Protein AF-A0A821IYA4-F1 (afdb_monomer_lite)

Sequence (44 aa):
KYNTRLTKPRENFVAFMKELKLSYPKQIDKALPANLICGLLPDP

Structure (mmCIF, N/CA/C/O backbone):
data_AF-A0A821IYA4-F1
#
_entry.id   AF-A0A821IYA4-F1
#
loop_
_atom_site.group_PDB
_atom_site.id
_atom_site.type_symbol
_atom_site.label_atom_id
_atom_site.label_alt_id
_atom_site.label_comp_id
_atom_site.label_asym_id
_atom_site.label_entity_id
_atom_site.label_seq_id
_atom_site.pdbx_PDB_ins_code
_atom_site.Cartn_x
_atom_site.Cartn_y
_atom_site.Cartn_z
_atom_site.occupancy
_atom_site.B_iso_or_equiv
_atom_site.auth_seq_id
_atom_site.auth_comp_id
_atom_site.auth_asym_id
_atom_site.auth_atom_id
_atom_site.pdbx_PDB_model_num
ATOM 1 N N . LYS A 1 1 ? -2.968 2.401 22.339 1.00 62.66 1 LYS A N 1
ATOM 2 C CA . LYS A 1 1 ? -3.973 2.441 21.242 1.00 62.66 1 LYS A CA 1
ATOM 3 C C . LYS A 1 1 ? -3.737 3.696 20.396 1.00 62.66 1 LYS A C 1
ATOM 5 O O . LYS A 1 1 ? -4.380 4.700 20.648 1.00 62.66 1 LYS A O 1
ATOM 10 N N . TYR A 1 2 ? -2.802 3.666 19.442 1.00 93.81 2 TYR A N 1
ATOM 11 C CA . TYR A 1 2 ? -2.457 4.863 18.650 1.00 93.81 2 TYR A CA 1
ATOM 12 C C . TYR A 1 2 ? -2.859 4.752 17.171 1.00 93.81 2 TYR A C 1
ATOM 14 O O . TYR A 1 2 ? -3.189 5.750 16.545 1.00 93.81 2 TYR A O 1
ATOM 22 N N . ASN A 1 3 ? -2.907 3.536 16.610 1.00 95.81 3 ASN A N 1
ATOM 23 C CA . ASN A 1 3 ? -3.347 3.332 15.232 1.00 95.81 3 ASN A CA 1
ATOM 24 C C . ASN A 1 3 ? -4.882 3.282 15.1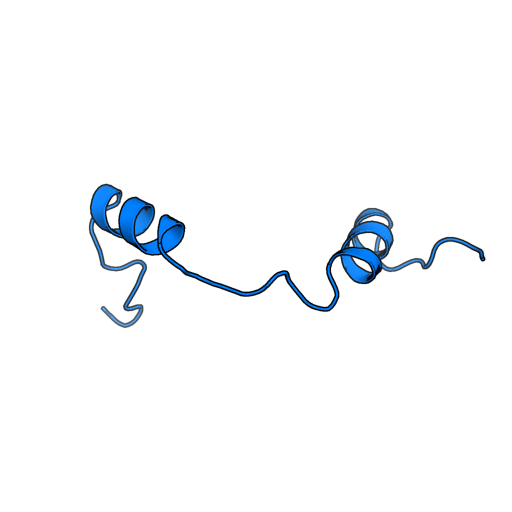56 1.00 95.81 3 ASN A C 1
ATOM 26 O O . ASN A 1 3 ? -5.505 2.350 15.661 1.00 95.81 3 ASN A O 1
ATOM 30 N N . THR A 1 4 ? -5.500 4.261 14.502 1.00 94.44 4 THR A N 1
ATOM 31 C CA . THR A 1 4 ? -6.965 4.389 14.398 1.00 94.44 4 THR A CA 1
ATOM 32 C C . THR A 1 4 ? -7.638 3.300 13.555 1.00 94.44 4 THR A C 1
ATOM 34 O O . THR A 1 4 ? -8.848 3.100 13.674 1.00 94.44 4 THR A O 1
ATOM 37 N N . ARG A 1 5 ? -6.878 2.577 12.720 1.00 95.12 5 ARG A N 1
ATOM 38 C CA . ARG A 1 5 ? -7.382 1.505 11.844 1.00 95.12 5 ARG A CA 1
ATOM 39 C C . ARG A 1 5 ? -7.254 0.137 12.512 1.00 95.12 5 ARG A C 1
ATOM 41 O O . ARG A 1 5 ? -8.238 -0.579 12.646 1.00 95.12 5 ARG A O 1
ATOM 48 N N . LEU A 1 6 ? -6.053 -0.189 12.986 1.00 95.56 6 LEU A N 1
ATOM 49 C CA . LEU A 1 6 ? -5.687 -1.516 13.501 1.00 95.56 6 LEU A CA 1
ATOM 50 C C . LEU A 1 6 ? -6.096 -1.753 14.962 1.00 95.56 6 LEU A C 1
ATOM 52 O O . LEU A 1 6 ? -5.877 -2.830 15.499 1.00 95.56 6 LEU A O 1
ATOM 56 N N . THR A 1 7 ? -6.685 -0.755 15.622 1.00 95.94 7 THR A N 1
ATOM 57 C CA . THR A 1 7 ? -7.257 -0.910 16.971 1.00 95.94 7 THR A CA 1
ATOM 58 C C . THR A 1 7 ? -8.731 -1.319 16.961 1.00 95.94 7 THR A C 1
ATOM 60 O O . THR A 1 7 ? -9.302 -1.537 18.030 1.00 95.94 7 THR A O 1
ATOM 63 N N . LYS A 1 8 ? -9.357 -1.413 15.779 1.00 93.19 8 LYS A N 1
ATOM 64 C CA . LYS A 1 8 ? -10.741 -1.867 15.608 1.00 93.19 8 LYS A CA 1
ATOM 65 C C . LYS A 1 8 ? -10.804 -3.404 15.562 1.00 93.19 8 LYS A C 1
ATOM 67 O O . LYS A 1 8 ? -9.834 -4.030 15.135 1.00 93.19 8 LYS A O 1
ATOM 72 N N . PRO A 1 9 ? -11.943 -4.020 15.929 1.00 96.25 9 PRO A N 1
ATOM 73 C CA . PRO A 1 9 ? -12.197 -5.429 15.637 1.00 96.25 9 PRO A CA 1
ATOM 74 C C . PRO A 1 9 ? -12.024 -5.730 14.143 1.00 96.25 9 PRO A C 1
ATOM 76 O O . PRO A 1 9 ? -12.281 -4.864 13.302 1.00 96.25 9 PRO A O 1
ATOM 79 N N . ARG A 1 10 ? -11.615 -6.960 13.812 1.00 97.12 10 ARG A N 1
ATOM 80 C CA . ARG A 1 10 ? -11.287 -7.377 12.437 1.00 97.12 10 ARG A CA 1
ATOM 81 C C . ARG A 1 10 ? -12.395 -7.045 11.438 1.00 97.12 10 ARG A C 1
ATOM 83 O O . ARG A 1 10 ? -12.102 -6.497 10.383 1.00 97.12 10 ARG A O 1
ATOM 90 N N . GLU A 1 11 ? -13.643 -7.357 11.768 1.00 98.06 11 GLU A N 1
ATOM 91 C CA . GLU A 1 11 ? -14.793 -7.129 10.883 1.00 98.06 11 GLU A CA 1
ATOM 92 C C . GLU A 1 11 ? -14.961 -5.642 10.558 1.00 98.06 11 GLU A C 1
ATOM 94 O O . GLU A 1 11 ? -15.016 -5.262 9.389 1.00 98.06 11 GLU A O 1
ATOM 99 N N . ASN A 1 12 ? -14.893 -4.789 11.583 1.00 97.19 12 ASN A N 1
ATOM 100 C CA . ASN A 1 12 ? -14.967 -3.338 11.431 1.00 97.19 12 ASN A CA 1
ATOM 101 C C . ASN A 1 12 ? -13.781 -2.779 10.633 1.00 97.19 12 ASN A C 1
ATOM 103 O O . ASN A 1 12 ? -13.951 -1.841 9.860 1.00 97.19 12 ASN A O 1
ATOM 107 N N . PHE A 1 13 ? -12.580 -3.339 10.803 1.00 97.44 13 PHE A N 1
ATOM 108 C CA . PHE A 1 13 ? -11.415 -2.967 9.998 1.00 97.44 13 PHE A CA 1
ATOM 109 C C . PHE A 1 13 ? -11.609 -3.333 8.521 1.00 97.44 13 PHE A C 1
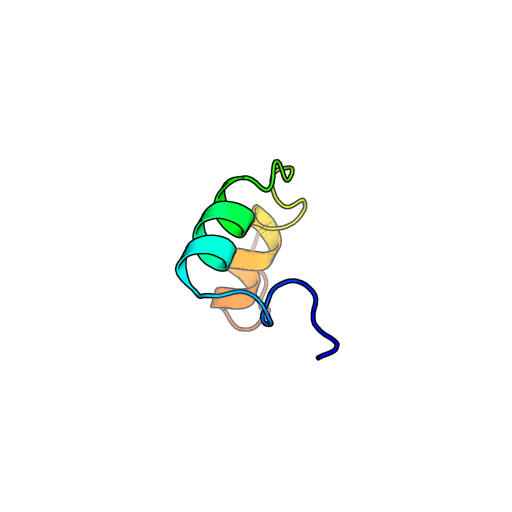ATOM 111 O O . PHE A 1 13 ? -11.352 -2.505 7.649 1.00 97.44 13 PHE A O 1
ATOM 118 N N . VAL A 1 14 ? -12.081 -4.549 8.236 1.00 98.06 14 VAL A N 1
ATOM 119 C CA . VAL A 1 14 ? -12.284 -5.023 6.860 1.00 98.06 14 VAL A CA 1
ATOM 120 C C . VAL A 1 14 ? -13.367 -4.211 6.153 1.00 98.06 14 VAL A C 1
ATOM 122 O O . VAL A 1 14 ? -13.143 -3.797 5.017 1.00 98.06 14 VAL A O 1
ATOM 125 N N . ALA A 1 15 ? -14.505 -3.952 6.807 1.00 98.00 15 ALA A N 1
ATOM 126 C CA . ALA A 1 15 ? -15.561 -3.101 6.255 1.00 98.00 15 ALA A CA 1
ATOM 127 C C . ALA A 1 15 ? -15.030 -1.689 5.959 1.00 98.00 15 ALA A C 1
ATOM 129 O O . ALA A 1 15 ? -15.116 -1.220 4.827 1.00 98.00 15 ALA A O 1
ATOM 130 N N . PHE A 1 16 ? -14.352 -1.078 6.935 1.00 97.12 16 PHE A N 1
ATOM 131 C CA . PHE A 1 16 ? -13.751 0.246 6.784 1.00 97.12 16 PHE A CA 1
ATOM 132 C C . PHE A 1 16 ? -12.762 0.330 5.610 1.00 97.12 16 PHE A C 1
ATOM 134 O O . PHE A 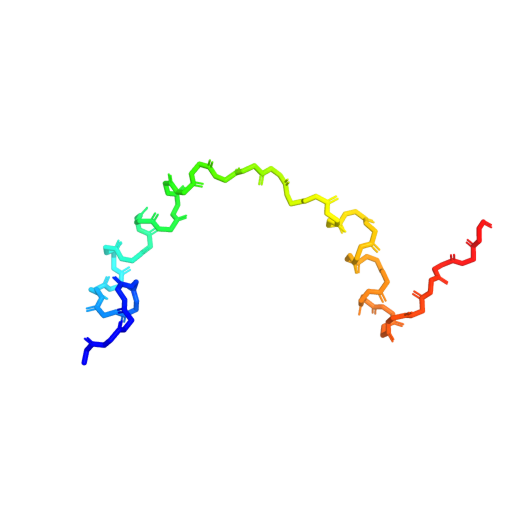1 16 ? -12.815 1.277 4.832 1.00 97.12 16 PHE A O 1
ATOM 141 N N . MET A 1 17 ? -11.863 -0.650 5.455 1.00 97.88 17 MET A N 1
ATOM 142 C CA . MET A 1 17 ? -10.857 -0.632 4.384 1.00 97.88 17 MET A CA 1
ATOM 143 C C . MET A 1 17 ? -11.466 -0.801 2.984 1.00 97.88 17 MET A C 1
ATOM 145 O O . MET A 1 17 ? -10.915 -0.258 2.029 1.00 97.88 17 MET A O 1
ATOM 149 N N . LYS A 1 18 ? -12.587 -1.522 2.852 1.00 97.94 18 LYS A N 1
ATOM 150 C CA . LYS A 1 18 ? -13.297 -1.703 1.571 1.00 97.94 18 LYS A CA 1
ATOM 151 C C . LYS A 1 18 ? -13.999 -0.433 1.093 1.00 97.94 18 LYS A C 1
ATOM 153 O O . LYS A 1 18 ? -14.146 -0.236 -0.107 1.00 97.94 18 LYS A O 1
ATOM 158 N N . GLU A 1 19 ? -14.424 0.420 2.018 1.00 97.75 19 GLU A N 1
ATOM 159 C CA . GLU A 1 19 ? -15.173 1.647 1.718 1.00 97.75 19 GLU A CA 1
ATOM 160 C C . GLU A 1 19 ? -14.274 2.857 1.424 1.00 97.75 19 GLU A C 1
ATOM 162 O O . GLU A 1 19 ? -14.768 3.947 1.122 1.00 97.75 19 GLU A O 1
ATOM 167 N N . LEU A 1 20 ? -12.948 2.692 1.488 1.00 95.62 20 LEU A N 1
ATOM 168 C CA . LEU A 1 20 ? -12.005 3.747 1.140 1.00 95.62 20 LEU A CA 1
ATOM 169 C C . LEU A 1 20 ? -12.115 4.060 -0.363 1.00 95.62 20 LEU A C 1
ATOM 171 O O . LEU A 1 20 ? -11.556 3.358 -1.201 1.00 95.62 20 LEU A O 1
ATOM 175 N N . LYS A 1 21 ? -12.825 5.142 -0.704 1.00 97.06 21 LYS A N 1
ATOM 176 C CA . LYS A 1 21 ? -13.000 5.678 -2.070 1.00 97.06 21 LYS A CA 1
ATOM 177 C C . LYS A 1 21 ? -11.721 6.343 -2.598 1.00 97.06 21 LYS A C 1
ATOM 179 O O . LYS A 1 21 ? -11.709 7.529 -2.922 1.00 97.06 21 LYS A O 1
ATOM 184 N N . LEU A 1 22 ? -10.618 5.604 -2.602 1.00 97.25 22 LEU A N 1
ATOM 185 C CA . LEU A 1 22 ? -9.324 6.103 -3.054 1.00 97.25 22 LEU A CA 1
ATOM 186 C C . LEU A 1 22 ? -9.279 6.131 -4.579 1.00 97.25 22 LEU A C 1
ATOM 188 O O . LEU A 1 22 ? -9.850 5.274 -5.251 1.00 97.25 22 LEU A O 1
ATOM 192 N N . SER A 1 23 ? -8.576 7.120 -5.120 1.00 98.31 23 SER A N 1
ATOM 193 C CA . SER A 1 23 ? -8.264 7.148 -6.542 1.00 98.31 23 SER A CA 1
ATOM 194 C C . SER A 1 23 ? -7.323 6.006 -6.915 1.00 98.31 23 SER A C 1
ATOM 196 O O . SER A 1 23 ? -6.604 5.457 -6.075 1.00 98.31 23 SER A O 1
ATOM 198 N N . TYR A 1 24 ? -7.310 5.674 -8.205 1.00 98.19 24 TYR A N 1
ATOM 199 C CA . TYR A 1 24 ? -6.350 4.723 -8.739 1.00 98.19 24 TYR A CA 1
ATOM 200 C C . TYR A 1 24 ? -4.914 5.184 -8.422 1.00 98.19 24 TYR A C 1
ATOM 202 O O . TYR A 1 24 ? -4.612 6.375 -8.583 1.00 98.19 24 TYR A O 1
ATOM 210 N N . PRO A 1 25 ? -4.025 4.300 -7.934 1.00 98.12 25 PRO A N 1
ATOM 211 C CA . PRO A 1 25 ? -2.703 4.730 -7.503 1.00 98.12 25 PRO A CA 1
ATOM 212 C C . PRO A 1 25 ? -1.889 5.306 -8.670 1.00 98.12 25 PRO A C 1
ATOM 214 O O . PRO A 1 25 ? -1.674 4.650 -9.681 1.00 98.12 25 PRO A O 1
ATOM 217 N N . LYS A 1 26 ? -1.374 6.528 -8.503 1.00 98.19 26 LYS A N 1
ATOM 218 C CA . LYS A 1 26 ? -0.780 7.333 -9.591 1.00 98.19 26 LYS A CA 1
ATOM 219 C C . LYS A 1 26 ? 0.423 6.709 -10.311 1.00 98.19 26 LYS A C 1
ATOM 221 O O . LYS A 1 26 ? 0.762 7.154 -11.398 1.00 98.19 26 LYS A O 1
ATOM 226 N N . GLN A 1 27 ? 1.121 5.766 -9.680 1.00 96.44 27 GLN A N 1
ATOM 227 C CA . GLN A 1 27 ? 2.365 5.188 -10.200 1.00 96.44 27 GLN A CA 1
ATOM 228 C C . GLN A 1 27 ? 2.325 3.663 -10.313 1.00 96.44 27 GLN A C 1
ATOM 230 O O . GLN A 1 27 ? 3.365 3.075 -10.592 1.00 96.44 27 GLN A O 1
ATOM 235 N N . ILE A 1 28 ? 1.181 3.006 -10.088 1.00 97.19 28 ILE A N 1
ATOM 236 C CA . ILE A 1 28 ? 1.142 1.534 -10.027 1.00 97.19 28 ILE A CA 1
ATOM 237 C C . ILE A 1 28 ? 1.608 0.885 -11.332 1.00 97.19 28 ILE A C 1
ATOM 239 O O . ILE A 1 28 ? 2.412 -0.037 -11.273 1.00 97.19 28 ILE A O 1
ATOM 243 N N . ASP A 1 29 ? 1.235 1.439 -12.484 1.00 95.25 29 ASP A N 1
ATOM 244 C CA . ASP A 1 29 ? 1.588 0.876 -13.794 1.00 95.25 29 ASP A CA 1
ATOM 245 C C . ASP A 1 29 ? 3.091 0.932 -14.092 1.00 95.25 29 ASP A C 1
ATOM 247 O O . ASP A 1 29 ? 3.614 0.090 -14.813 1.00 95.25 29 ASP A O 1
ATOM 251 N N . LYS A 1 30 ? 3.810 1.900 -13.508 1.00 92.94 30 LYS A N 1
ATOM 252 C CA . LYS A 1 30 ? 5.268 2.023 -13.650 1.00 92.94 30 LYS A CA 1
ATOM 253 C C . LYS A 1 30 ? 6.015 1.301 -12.530 1.00 92.94 30 LYS A C 1
ATOM 255 O O . LYS A 1 30 ? 7.001 0.613 -12.774 1.00 92.94 30 LYS A O 1
ATOM 260 N N . ALA A 1 31 ? 5.572 1.496 -11.290 1.00 95.12 31 ALA A N 1
ATOM 261 C CA . ALA A 1 31 ? 6.262 1.005 -10.108 1.00 95.12 31 ALA A CA 1
ATOM 262 C C . ALA A 1 31 ? 6.102 -0.507 -9.937 1.00 95.12 31 ALA A C 1
ATOM 264 O O . ALA A 1 31 ? 7.050 -1.159 -9.511 1.00 95.12 31 ALA A O 1
ATOM 265 N N . LEU A 1 32 ? 4.937 -1.078 -10.268 1.00 94.62 32 LEU A N 1
ATOM 266 C CA . LEU A 1 32 ? 4.704 -2.510 -10.090 1.00 94.62 32 LEU A CA 1
ATOM 267 C C . LEU A 1 32 ? 5.634 -3.356 -10.980 1.00 94.62 32 LEU A C 1
ATOM 269 O O . LEU A 1 32 ? 6.336 -4.189 -10.409 1.00 94.62 32 LEU A O 1
ATOM 273 N N . PRO A 1 33 ? 5.738 -3.132 -12.310 1.00 93.94 33 PRO A N 1
ATOM 274 C CA . PRO A 1 33 ? 6.672 -3.885 -13.146 1.00 93.94 33 PRO A CA 1
ATOM 275 C C . PRO A 1 33 ? 8.123 -3.748 -12.690 1.00 93.94 33 PRO A C 1
ATOM 277 O O . PRO A 1 33 ? 8.807 -4.755 -12.564 1.00 93.94 33 PRO A O 1
ATOM 280 N N . ALA A 1 34 ? 8.571 -2.531 -12.362 1.00 95.31 34 ALA A N 1
ATOM 281 C CA . ALA A 1 34 ? 9.940 -2.305 -11.904 1.00 95.31 34 ALA A CA 1
ATOM 282 C C . ALA A 1 34 ? 10.232 -3.030 -10.578 1.00 95.31 34 ALA A C 1
ATOM 284 O O . ALA A 1 34 ? 11.255 -3.696 -10.439 1.00 95.31 34 ALA A O 1
ATOM 285 N N . ASN A 1 35 ? 9.316 -2.965 -9.607 1.00 95.75 35 ASN A N 1
ATOM 286 C CA . ASN A 1 35 ? 9.494 -3.613 -8.305 1.00 95.75 35 ASN A CA 1
ATOM 287 C C . ASN A 1 35 ? 9.489 -5.146 -8.397 1.00 95.75 35 ASN A C 1
ATOM 289 O O . ASN A 1 35 ? 10.171 -5.793 -7.604 1.00 95.75 35 ASN A O 1
ATOM 293 N N . LEU A 1 36 ? 8.762 -5.728 -9.361 1.00 95.44 36 LEU A N 1
ATOM 294 C CA . LEU A 1 36 ? 8.781 -7.175 -9.617 1.00 95.44 36 LEU A CA 1
ATOM 295 C C . LEU A 1 36 ? 10.162 -7.675 -10.060 1.00 95.44 36 LEU A C 1
ATOM 297 O O . LEU A 1 36 ? 10.492 -8.832 -9.817 1.00 95.44 36 LEU A O 1
ATOM 301 N N . ILE A 1 37 ? 10.972 -6.800 -10.662 1.00 94.00 37 ILE A N 1
ATOM 302 C CA . ILE A 1 37 ? 12.342 -7.087 -11.103 1.00 94.00 37 ILE A CA 1
ATOM 303 C C . ILE A 1 37 ? 13.383 -6.316 -10.280 1.00 94.00 37 ILE A C 1
ATOM 305 O O . ILE A 1 37 ? 14.426 -5.910 -10.787 1.00 94.00 37 ILE A O 1
ATOM 309 N N . CYS A 1 38 ? 13.104 -6.114 -8.987 1.00 94.69 38 CYS A N 1
ATOM 310 C CA . CYS A 1 38 ? 14.021 -5.491 -8.025 1.00 94.69 38 CYS A CA 1
ATOM 311 C C . CYS A 1 38 ? 14.485 -4.071 -8.406 1.00 94.69 38 CYS A C 1
ATOM 313 O O . CYS A 1 38 ? 15.611 -3.676 -8.112 1.00 94.69 38 CYS A O 1
ATOM 315 N N . GLY A 1 39 ? 13.612 -3.285 -9.034 1.00 91.88 39 GLY A N 1
ATOM 316 C CA . GLY A 1 39 ? 13.871 -1.891 -9.392 1.00 91.88 39 GLY A C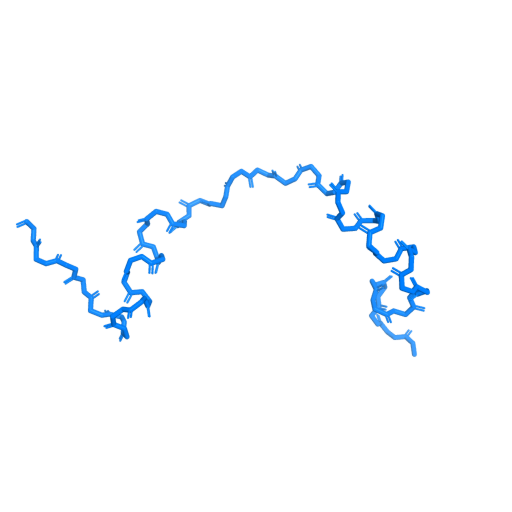A 1
ATOM 317 C C . GLY A 1 39 ? 14.584 -1.702 -10.731 1.00 91.88 39 GLY A C 1
ATOM 318 O O . GLY A 1 39 ? 14.919 -0.567 -11.070 1.00 91.88 39 GLY A O 1
ATOM 319 N N . LEU A 1 40 ? 14.796 -2.772 -11.502 1.00 88.12 40 LEU A N 1
ATOM 320 C CA . LEU A 1 40 ? 15.225 -2.651 -12.892 1.00 88.12 40 LEU A CA 1
ATOM 321 C C . LEU A 1 40 ? 14.065 -2.084 -13.723 1.00 88.12 40 LEU A C 1
ATOM 323 O O . LEU A 1 40 ? 12.900 -2.392 -13.481 1.00 88.12 40 LEU A O 1
ATOM 327 N N . LEU A 1 41 ? 14.364 -1.204 -14.675 1.00 77.00 41 LEU A N 1
ATOM 328 C CA . LEU A 1 41 ? 13.364 -0.755 -15.640 1.00 77.00 41 LEU A CA 1
ATOM 329 C C . LEU A 1 41 ? 13.383 -1.744 -16.808 1.00 77.00 41 LEU A C 1
ATOM 331 O O . LEU A 1 41 ? 14.479 -2.082 -17.254 1.00 77.00 41 LEU A O 1
ATOM 335 N N . PRO A 1 42 ? 12.223 -2.233 -17.286 1.00 65.19 42 PRO A N 1
ATOM 336 C CA . PRO A 1 42 ? 12.200 -2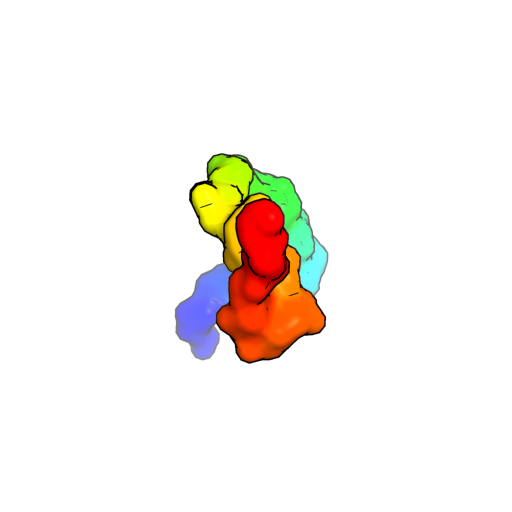.989 -18.529 1.00 65.19 42 PRO A CA 1
ATOM 337 C C . PRO A 1 42 ? 12.789 -2.112 -19.637 1.00 65.19 42 PRO A C 1
ATOM 339 O O . PRO A 1 42 ? 12.500 -0.910 -19.684 1.00 65.19 42 PRO A O 1
ATOM 342 N N . ASP A 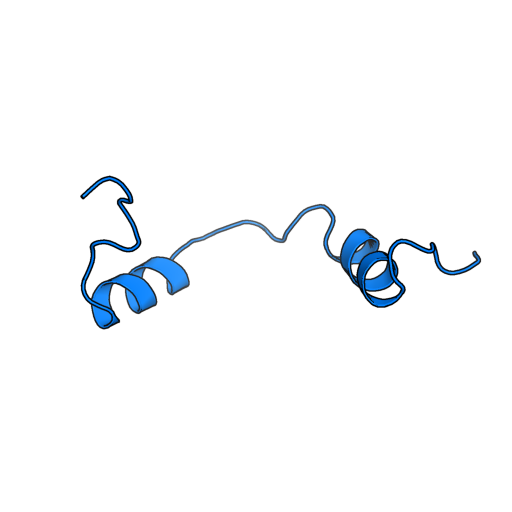1 43 ? 13.646 -2.706 -20.468 1.00 64.00 43 ASP A N 1
ATOM 343 C CA . ASP A 1 43 ? 14.216 -2.020 -21.626 1.00 64.00 43 ASP A CA 1
ATOM 344 C C . ASP A 1 43 ? 13.078 -1.449 -22.502 1.00 64.00 43 ASP A C 1
ATOM 346 O O . ASP A 1 43 ? 12.011 -2.073 -22.579 1.00 64.00 43 ASP A O 1
ATOM 350 N N . PRO A 1 44 ? 13.261 -0.247 -23.085 1.00 65.62 44 PRO A N 1
ATOM 351 C CA . PRO A 1 44 ? 12.229 0.442 -23.861 1.00 65.62 44 PRO A CA 1
ATOM 352 C C . PRO A 1 44 ? 11.742 -0.338 -25.087 1.00 65.62 44 PRO A C 1
ATOM 354 O O . PRO A 1 44 ? 12.552 -1.064 -25.708 1.00 65.62 44 PRO A O 1
#

Radius of gyration: 16.37 Å; chains: 1; bounding box: 31×15×45 Å

pLDDT: mean 92.6, std 9.57, range [62.66, 98.31]

Secondary structure (DSSP, 8-state):
---TTTTS-HHHHHHHHHT--PPPPTTHHHHHHHHHTTTPPPP-

Foldseek 3Di:
DPDPQVVDPPVVNVVVVVPPPDDDDPCCVQCVVCVVVVNDGPDD